Protein AF-A0A0V8HTX1-F1 (afdb_monomer_lite)

Structure (mmCIF, N/CA/C/O backbone):
data_AF-A0A0V8HTX1-F1
#
_entry.id   AF-A0A0V8HTX1-F1
#
loop_
_atom_site.group_PDB
_atom_site.id
_atom_site.type_symbol
_atom_site.label_atom_id
_atom_site.label_alt_id
_atom_site.label_comp_id
_atom_site.label_asym_id
_atom_site.label_entity_id
_atom_site.label_seq_id
_atom_site.pdbx_PDB_ins_code
_atom_site.Cartn_x
_atom_site.Cartn_y
_atom_site.Cartn_z
_atom_site.occupancy
_atom_site.B_iso_or_equiv
_atom_site.auth_seq_id
_atom_site.auth_comp_id
_atom_site.auth_asym_id
_atom_site.auth_atom_id
_atom_site.pdbx_PDB_model_num
ATOM 1 N N . MET A 1 1 ? 40.418 2.856 -25.641 1.00 48.84 1 MET A N 1
ATOM 2 C CA . MET A 1 1 ? 39.872 2.208 -24.428 1.00 48.84 1 MET A CA 1
ATOM 3 C C . MET A 1 1 ? 38.421 2.653 -24.301 1.00 48.84 1 MET A C 1
ATOM 5 O O . MET A 1 1 ? 38.195 3.796 -23.942 1.00 48.84 1 MET A O 1
ATOM 9 N N . ALA A 1 2 ? 37.459 1.845 -24.763 1.00 53.25 2 ALA A N 1
ATOM 10 C CA . ALA A 1 2 ? 36.067 2.272 -24.956 1.00 53.25 2 ALA A CA 1
ATOM 11 C C . ALA A 1 2 ? 35.144 1.720 -23.852 1.00 53.25 2 ALA A C 1
ATOM 13 O O . ALA A 1 2 ? 34.736 0.560 -23.929 1.00 53.25 2 ALA A O 1
ATOM 14 N N . PRO A 1 3 ? 34.777 2.517 -22.835 1.00 57.59 3 PRO A N 1
ATOM 15 C CA . PRO A 1 3 ? 33.700 2.169 -21.921 1.00 57.59 3 PRO A CA 1
ATOM 16 C C . PRO A 1 3 ? 32.370 2.659 -22.517 1.00 57.59 3 PRO A C 1
ATOM 18 O O . PRO A 1 3 ? 31.817 3.645 -22.045 1.00 57.59 3 PRO A O 1
ATOM 21 N N . SER A 1 4 ? 31.880 2.046 -23.601 1.00 64.25 4 SER A N 1
ATOM 22 C CA . SER A 1 4 ? 30.709 2.589 -24.325 1.00 64.25 4 SER A CA 1
ATOM 23 C C . SER A 1 4 ? 29.434 1.746 -24.243 1.00 64.25 4 SER A C 1
ATOM 25 O O . SER A 1 4 ? 28.351 2.317 -24.266 1.00 64.25 4 SER A O 1
ATOM 27 N N . ASN A 1 5 ? 29.519 0.417 -24.103 1.00 66.38 5 ASN A N 1
ATOM 28 C CA . ASN A 1 5 ? 28.319 -0.441 -24.138 1.00 66.38 5 ASN A CA 1
ATOM 29 C C . ASN A 1 5 ? 27.802 -0.845 -22.739 1.00 66.38 5 ASN A C 1
ATOM 31 O O . ASN A 1 5 ? 26.605 -0.929 -22.485 1.00 66.38 5 ASN A O 1
ATOM 35 N N . ARG A 1 6 ? 28.700 -1.056 -21.769 1.00 68.25 6 ARG A N 1
ATOM 36 C CA . ARG A 1 6 ? 28.287 -1.446 -20.408 1.00 68.25 6 ARG A CA 1
ATOM 37 C C . ARG A 1 6 ? 27.645 -0.279 -19.651 1.00 68.25 6 ARG A C 1
ATOM 39 O O . ARG A 1 6 ? 26.637 -0.457 -18.979 1.00 68.25 6 ARG A O 1
ATOM 46 N N . THR A 1 7 ? 28.208 0.914 -19.785 1.00 74.81 7 THR A N 1
ATOM 47 C CA . THR A 1 7 ? 27.741 2.151 -19.141 1.00 74.81 7 THR A CA 1
ATOM 48 C C . THR A 1 7 ? 26.371 2.596 -19.652 1.00 74.81 7 THR A C 1
ATOM 50 O O . THR A 1 7 ? 25.529 2.967 -18.838 1.00 74.81 7 THR A O 1
ATOM 53 N N . SER A 1 8 ? 26.101 2.483 -20.958 1.00 75.94 8 SER A N 1
ATOM 54 C CA . SER A 1 8 ? 24.773 2.764 -21.524 1.00 75.94 8 SER A CA 1
ATOM 55 C C . SER A 1 8 ? 23.709 1.786 -21.013 1.00 75.94 8 SER A C 1
ATOM 57 O O . SER A 1 8 ? 22.611 2.212 -20.665 1.00 75.94 8 SER A O 1
ATOM 59 N N . SER A 1 9 ? 24.045 0.496 -20.880 1.00 84.56 9 SER A N 1
ATOM 60 C CA . SER A 1 9 ? 23.120 -0.513 -20.343 1.00 84.56 9 SER A CA 1
ATOM 61 C C . SER A 1 9 ? 22.770 -0.283 -18.866 1.00 84.56 9 SER A C 1
ATOM 63 O O . SER A 1 9 ? 21.608 -0.400 -18.482 1.00 84.56 9 SER A O 1
ATOM 65 N N . ILE A 1 10 ? 23.749 0.119 -18.043 1.00 89.56 10 ILE A N 1
ATOM 66 C CA . ILE A 1 10 ? 23.529 0.454 -16.628 1.00 89.56 10 ILE A CA 1
ATOM 67 C C . ILE A 1 10 ? 22.664 1.713 -16.510 1.00 89.56 10 ILE A C 1
ATOM 69 O O . ILE A 1 10 ? 21.741 1.746 -15.700 1.00 89.56 10 ILE A O 1
ATOM 73 N N . LEU A 1 11 ? 22.926 2.732 -17.334 1.00 89.25 11 LEU A N 1
ATOM 74 C CA . LEU A 1 11 ? 22.125 3.955 -17.348 1.00 89.25 11 LEU A CA 1
ATOM 75 C C . LEU A 1 11 ? 20.665 3.670 -17.732 1.00 89.25 11 LEU A C 1
ATOM 77 O O . LEU A 1 11 ? 19.758 4.156 -17.062 1.00 89.25 11 LEU A O 1
ATOM 81 N N . ALA A 1 12 ? 20.437 2.837 -18.751 1.00 92.12 12 ALA A N 1
ATOM 82 C CA . ALA A 1 12 ? 19.095 2.427 -19.156 1.00 92.12 12 ALA A CA 1
ATOM 83 C C . ALA A 1 12 ? 18.364 1.645 -18.050 1.00 92.12 12 ALA A C 1
ATOM 85 O O . ALA A 1 12 ? 17.193 1.910 -17.778 1.00 92.12 12 ALA A O 1
ATOM 86 N N . ALA A 1 13 ? 19.054 0.725 -17.366 1.00 92.50 13 ALA A N 1
ATOM 87 C CA . ALA A 1 13 ? 18.478 -0.010 -16.242 1.00 92.50 13 ALA A CA 1
ATOM 88 C C . ALA A 1 13 ? 18.100 0.926 -15.081 1.00 92.50 13 ALA A C 1
ATOM 90 O O . ALA A 1 13 ? 17.008 0.811 -14.527 1.00 92.50 13 ALA A O 1
ATOM 91 N N . ASN A 1 14 ? 18.968 1.882 -14.740 1.00 95.25 14 ASN A N 1
ATOM 92 C CA . ASN A 1 14 ? 18.689 2.869 -13.697 1.00 95.25 14 ASN A CA 1
ATOM 93 C C . ASN A 1 14 ? 17.484 3.750 -14.048 1.00 95.25 14 ASN A C 1
ATOM 95 O O . ASN A 1 14 ? 16.664 4.025 -13.173 1.00 95.25 14 ASN A O 1
ATOM 99 N N . GLN A 1 15 ? 17.348 4.152 -15.315 1.00 95.94 15 GLN A N 1
ATOM 100 C CA . GLN A 1 15 ? 16.192 4.922 -15.770 1.00 95.94 15 GLN A CA 1
ATOM 101 C C . GLN A 1 15 ? 14.896 4.115 -15.637 1.00 95.94 15 GLN A C 1
ATOM 103 O O . GLN A 1 15 ? 13.933 4.607 -15.060 1.00 95.94 15 GLN A O 1
ATOM 108 N N . ALA A 1 16 ? 14.896 2.851 -16.070 1.00 96.00 16 ALA A N 1
ATOM 109 C CA . ALA A 1 16 ? 13.736 1.975 -15.914 1.00 96.00 16 ALA A CA 1
ATOM 110 C C . ALA A 1 16 ? 13.330 1.813 -14.437 1.00 96.00 16 ALA A C 1
ATOM 112 O O . ALA A 1 16 ? 12.145 1.851 -14.104 1.00 96.00 16 ALA A O 1
ATOM 113 N N . TRP A 1 17 ? 14.302 1.686 -13.528 1.00 97.56 17 TRP A N 1
ATOM 114 C CA . TRP A 1 17 ? 14.033 1.662 -12.089 1.00 97.56 17 TRP A CA 1
ATOM 115 C C . TRP A 1 17 ? 13.447 2.976 -11.570 1.00 97.56 17 TRP A C 1
ATOM 117 O O . TRP A 1 17 ? 12.522 2.945 -10.756 1.00 97.56 17 TRP A O 1
ATOM 127 N N . ALA A 1 18 ? 13.955 4.120 -12.032 1.00 97.56 18 ALA A N 1
ATOM 128 C CA . ALA A 1 18 ? 13.428 5.429 -11.661 1.00 97.56 18 ALA A CA 1
ATOM 129 C C . ALA A 1 18 ? 11.976 5.607 -12.133 1.00 97.56 18 ALA A C 1
ATOM 131 O O . ALA A 1 18 ? 11.127 6.035 -11.349 1.00 97.56 18 ALA A O 1
ATOM 132 N N . ASP A 1 19 ? 11.671 5.201 -13.365 1.00 97.69 19 ASP A N 1
ATOM 133 C CA . ASP A 1 19 ? 10.322 5.270 -13.931 1.00 97.69 19 ASP A CA 1
ATOM 134 C C . ASP A 1 19 ? 9.348 4.373 -13.152 1.00 97.69 19 ASP A C 1
ATOM 136 O O . ASP A 1 19 ? 8.255 4.810 -12.783 1.00 97.69 19 ASP A O 1
ATOM 140 N N . LEU A 1 20 ? 9.761 3.147 -12.807 1.00 97.56 20 LEU A N 1
ATOM 141 C CA . LEU A 1 20 ? 8.972 2.242 -11.964 1.00 97.56 20 LEU A CA 1
ATOM 142 C C . LEU A 1 20 ? 8.738 2.812 -10.562 1.00 97.56 20 LEU A C 1
ATOM 144 O O . LEU A 1 20 ? 7.625 2.726 -10.038 1.00 97.56 20 LEU A O 1
ATOM 148 N N . ALA A 1 21 ? 9.761 3.411 -9.950 1.00 95.69 21 ALA A N 1
ATOM 149 C CA . ALA A 1 21 ? 9.636 4.036 -8.639 1.00 95.69 21 ALA A CA 1
ATOM 150 C C . ALA A 1 21 ? 8.661 5.226 -8.672 1.00 95.69 21 ALA A C 1
ATOM 152 O O . ALA A 1 21 ? 7.823 5.362 -7.777 1.00 95.69 21 ALA A O 1
ATOM 153 N N . MET A 1 22 ? 8.723 6.053 -9.720 1.00 96.69 22 MET A N 1
ATOM 154 C CA . MET A 1 22 ? 7.802 7.172 -9.928 1.00 96.69 22 MET A CA 1
ATOM 155 C C . MET A 1 22 ? 6.375 6.704 -10.196 1.00 96.69 22 MET A C 1
ATOM 157 O O . MET A 1 22 ? 5.433 7.274 -9.641 1.00 96.69 22 MET A O 1
ATOM 161 N N . LEU A 1 23 ? 6.194 5.653 -10.995 1.00 96.94 23 LEU A N 1
ATOM 162 C CA . LEU A 1 23 ? 4.887 5.045 -11.225 1.00 96.94 23 LEU A CA 1
ATOM 163 C C . LEU A 1 23 ? 4.296 4.516 -9.915 1.00 96.94 23 LEU A C 1
ATOM 165 O O . LEU A 1 23 ? 3.156 4.835 -9.582 1.00 96.94 23 LEU A O 1
ATOM 169 N N . ALA A 1 24 ? 5.078 3.764 -9.138 1.00 93.38 24 ALA A N 1
ATOM 170 C CA . ALA A 1 24 ? 4.645 3.246 -7.847 1.00 93.38 24 ALA A CA 1
ATOM 171 C C . ALA A 1 24 ? 4.263 4.379 -6.883 1.00 93.38 24 ALA A C 1
ATOM 173 O O . ALA A 1 24 ? 3.226 4.303 -6.227 1.00 93.38 24 ALA A O 1
ATOM 174 N N . LEU A 1 25 ? 5.055 5.456 -6.823 1.00 92.19 25 LEU A N 1
ATOM 175 C CA . LEU A 1 25 ? 4.748 6.618 -5.989 1.00 92.19 25 LEU A CA 1
ATOM 176 C C . LEU A 1 25 ? 3.437 7.292 -6.407 1.00 92.19 25 LEU A C 1
ATOM 178 O O . LEU A 1 25 ? 2.615 7.592 -5.541 1.00 92.19 25 LEU A O 1
ATOM 182 N N . ASN A 1 26 ? 3.231 7.493 -7.711 1.00 94.81 26 ASN A N 1
ATOM 183 C CA . ASN A 1 26 ? 1.992 8.057 -8.239 1.00 94.81 26 ASN A CA 1
ATOM 184 C C . ASN A 1 26 ? 0.797 7.182 -7.861 1.00 94.81 26 ASN A C 1
ATOM 186 O O . ASN A 1 26 ? -0.142 7.676 -7.245 1.00 94.81 26 ASN A O 1
ATOM 190 N N . LEU A 1 27 ? 0.852 5.880 -8.149 1.00 92.19 27 LEU A N 1
ATOM 191 C CA . LEU A 1 27 ? -0.233 4.954 -7.817 1.00 92.19 27 LEU A CA 1
ATOM 192 C C . LEU A 1 27 ? -0.575 4.995 -6.325 1.00 92.19 27 LEU A C 1
ATOM 194 O O . LEU A 1 27 ? -1.747 5.038 -5.966 1.00 92.19 27 LEU A O 1
ATOM 198 N N . VAL A 1 28 ? 0.433 5.043 -5.453 1.00 90.88 28 VAL A N 1
ATOM 199 C CA . VAL A 1 28 ? 0.221 5.111 -4.004 1.00 90.88 28 VAL A CA 1
ATOM 200 C C . VAL A 1 28 ? -0.414 6.436 -3.582 1.00 90.88 28 VAL A C 1
ATOM 202 O O . VAL A 1 28 ? -1.274 6.422 -2.706 1.00 90.88 28 VAL A O 1
ATOM 205 N N . ALA A 1 29 ? -0.034 7.563 -4.187 1.00 90.81 29 ALA A N 1
ATOM 206 C CA . ALA A 1 29 ? -0.654 8.858 -3.906 1.00 90.81 29 ALA A CA 1
ATOM 207 C C . ALA A 1 29 ? -2.121 8.900 -4.368 1.00 90.81 29 ALA A C 1
ATOM 209 O O . ALA A 1 29 ? -3.000 9.291 -3.603 1.00 90.81 29 ALA A O 1
ATOM 210 N N . TRP A 1 30 ? -2.408 8.421 -5.580 1.00 91.88 30 TRP A N 1
ATOM 211 C CA . TRP A 1 30 ? -3.770 8.373 -6.118 1.00 91.88 30 TRP A CA 1
ATOM 212 C C . TRP A 1 30 ? -4.673 7.388 -5.367 1.00 91.88 30 TRP A C 1
ATOM 214 O O . TRP A 1 30 ? -5.860 7.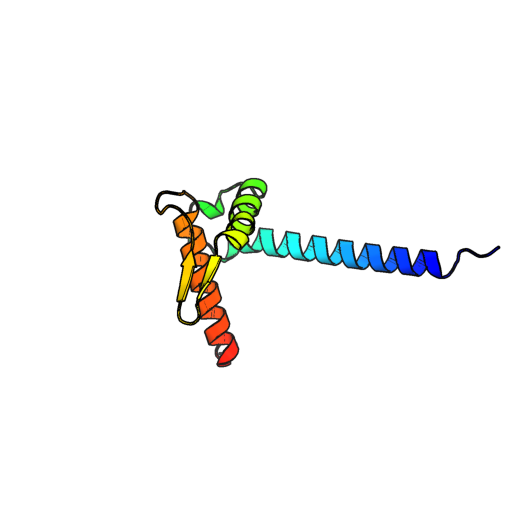658 -5.195 1.00 91.88 30 TRP A O 1
ATOM 224 N N . LEU A 1 31 ? -4.120 6.287 -4.848 1.00 88.88 31 LEU A N 1
ATOM 225 C CA . LEU A 1 31 ? -4.863 5.308 -4.048 1.00 88.88 31 LEU A CA 1
ATOM 226 C C . LEU A 1 31 ? -5.522 5.949 -2.814 1.00 88.88 31 LEU A C 1
ATOM 228 O O . LEU A 1 31 ? -6.642 5.582 -2.462 1.00 88.88 31 LEU A O 1
ATOM 232 N N . GLN A 1 32 ? -4.860 6.928 -2.190 1.00 89.81 32 GLN A N 1
ATOM 233 C CA . GLN A 1 32 ? -5.394 7.660 -1.039 1.00 89.81 32 GLN A CA 1
ATOM 234 C C . GLN A 1 32 ? -6.620 8.511 -1.399 1.00 89.81 32 GLN A C 1
ATOM 236 O O . GLN A 1 32 ? -7.502 8.697 -0.567 1.00 89.81 32 GLN A O 1
ATOM 241 N N . LEU A 1 33 ? -6.679 9.022 -2.629 1.00 87.31 33 LEU A N 1
ATOM 242 C CA . LEU A 1 33 ? -7.777 9.867 -3.099 1.00 87.31 33 LEU A CA 1
ATOM 243 C C . LEU A 1 33 ? -8.955 9.044 -3.628 1.00 87.31 33 LEU A C 1
ATOM 245 O O . LEU A 1 33 ? -10.100 9.454 -3.478 1.00 87.31 33 LEU A O 1
ATOM 249 N N . ALA A 1 34 ? -8.675 7.904 -4.262 1.00 85.25 34 ALA A N 1
ATOM 250 C CA . ALA A 1 34 ? -9.674 7.161 -5.025 1.00 85.25 34 ALA A CA 1
ATOM 251 C C . ALA A 1 34 ? -10.402 6.067 -4.232 1.00 85.25 34 ALA A C 1
ATOM 253 O O . ALA A 1 34 ? -11.494 5.667 -4.625 1.00 85.25 34 ALA A O 1
ATOM 254 N N . VAL A 1 35 ? -9.791 5.529 -3.172 1.00 82.94 35 VAL A N 1
ATOM 255 C CA . VAL A 1 35 ? -10.287 4.295 -2.538 1.00 82.94 35 VAL A CA 1
ATOM 256 C C . VAL A 1 35 ? -10.998 4.500 -1.203 1.00 82.94 35 VAL A C 1
ATOM 258 O O . VAL A 1 35 ? -12.000 3.817 -0.979 1.00 82.94 35 VAL A O 1
ATOM 261 N N . PRO A 1 36 ? -10.540 5.377 -0.291 1.00 85.44 36 PRO A N 1
ATOM 262 C CA . PRO A 1 36 ? -11.275 5.606 0.942 1.00 85.44 36 PRO A CA 1
ATOM 263 C C . PRO A 1 36 ? -12.692 6.129 0.651 1.00 85.44 36 PRO A C 1
ATOM 265 O O . PRO A 1 36 ? -12.858 6.981 -0.225 1.00 85.44 36 PRO A O 1
ATOM 268 N N . PRO A 1 37 ? -13.715 5.665 1.391 1.00 82.31 37 PRO A N 1
ATOM 269 C CA . PRO A 1 37 ? -15.057 6.227 1.299 1.00 82.31 37 PRO A CA 1
ATOM 270 C C . PRO A 1 37 ? -15.052 7.743 1.529 1.00 82.31 37 PRO A C 1
ATOM 272 O O . PRO A 1 37 ? -14.216 8.271 2.267 1.00 82.31 37 PRO A O 1
ATOM 275 N N . SER A 1 38 ? -16.016 8.450 0.941 1.00 83.88 38 SER A N 1
ATOM 276 C CA . SER A 1 38 ? -16.183 9.890 1.160 1.00 83.88 38 SER A CA 1
ATOM 277 C C . SER A 1 38 ? -16.258 10.212 2.657 1.00 83.88 38 SER A C 1
ATOM 279 O O . SER A 1 38 ? -17.079 9.637 3.371 1.00 83.88 38 SER A O 1
ATOM 281 N N . GLY A 1 39 ? -15.412 11.134 3.124 1.00 82.50 39 GLY A N 1
ATOM 282 C CA . GLY A 1 39 ? -15.342 11.530 4.536 1.00 82.50 39 GLY A CA 1
ATOM 283 C C . GLY A 1 39 ? -14.475 10.628 5.422 1.00 82.50 39 GLY A C 1
ATOM 284 O O . GLY A 1 39 ? -14.380 10.874 6.621 1.00 82.50 39 GLY A O 1
ATOM 285 N N . HIS A 1 40 ? -13.817 9.607 4.867 1.00 87.31 40 HIS A N 1
ATOM 286 C CA . HIS A 1 40 ? -12.900 8.762 5.627 1.00 87.31 40 HIS A CA 1
ATOM 287 C C . HIS A 1 40 ? -11.614 9.528 6.001 1.00 87.31 40 HIS A C 1
ATOM 289 O O . HIS A 1 40 ? -10.978 10.151 5.152 1.00 87.31 40 HIS A O 1
ATOM 295 N N . GLU A 1 41 ? -11.170 9.428 7.259 1.00 88.06 41 GLU A N 1
ATOM 296 C CA . GLU A 1 41 ? -10.007 10.170 7.789 1.00 88.06 41 GLU A CA 1
ATOM 297 C C . GLU A 1 41 ? -8.704 9.918 7.015 1.00 88.06 41 GLU A C 1
ATOM 299 O O . GLU A 1 41 ? -7.821 10.766 6.943 1.00 88.06 41 GLU A O 1
ATOM 304 N N . ALA A 1 42 ? -8.570 8.740 6.409 1.00 88.00 42 ALA A N 1
ATOM 305 C CA . ALA A 1 42 ? -7.417 8.405 5.575 1.00 88.00 42 ALA A CA 1
ATOM 306 C C . ALA A 1 42 ? -7.186 9.392 4.419 1.00 88.00 42 ALA A C 1
ATOM 308 O O . ALA A 1 42 ? -6.040 9.576 4.015 1.00 88.00 42 ALA A O 1
ATOM 309 N N . SER A 1 43 ? -8.231 10.054 3.915 1.00 86.69 43 SER A N 1
ATOM 310 C CA . SER A 1 43 ? -8.121 11.016 2.815 1.00 86.69 43 SER A CA 1
ATOM 311 C C . SER A 1 43 ? -7.383 12.300 3.208 1.00 86.69 43 SER A C 1
ATOM 313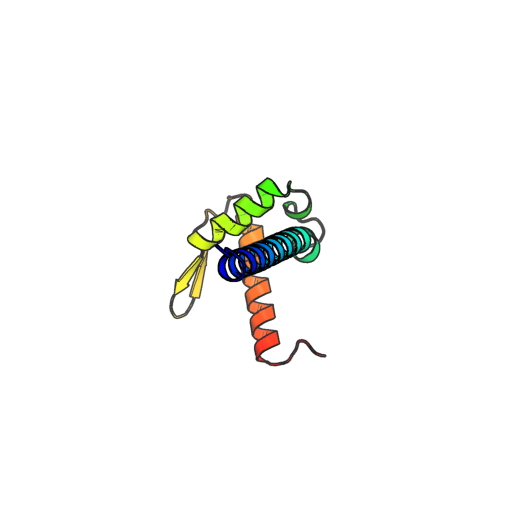 O O . SER A 1 43 ? -6.873 12.987 2.330 1.00 86.69 43 SER A O 1
ATOM 315 N N . CYS A 1 44 ? -7.283 12.620 4.507 1.00 88.94 44 CYS A N 1
ATOM 316 C CA . CYS A 1 44 ? -6.583 13.811 5.003 1.00 88.94 44 CYS A CA 1
ATOM 317 C C . CYS A 1 44 ? -5.215 13.516 5.639 1.00 88.94 44 CYS A C 1
ATOM 319 O O . CYS A 1 44 ? -4.566 14.423 6.155 1.00 88.94 44 CYS A O 1
ATOM 321 N N . TRP A 1 45 ? -4.754 12.263 5.629 1.00 92.12 45 TRP A N 1
ATOM 322 C CA . TRP A 1 45 ? -3.425 11.938 6.148 1.00 92.12 45 TRP A CA 1
ATOM 323 C C . TRP A 1 45 ? -2.315 12.484 5.250 1.00 92.12 45 TRP A C 1
ATOM 325 O O . TRP A 1 45 ? -2.410 12.452 4.027 1.00 92.12 45 TRP A O 1
ATOM 335 N N . ASP A 1 46 ? -1.191 12.876 5.843 1.00 93.00 46 ASP A N 1
ATOM 336 C CA . ASP A 1 46 ? 0.007 13.165 5.062 1.00 93.00 46 ASP A CA 1
ATOM 337 C C . ASP A 1 46 ? 0.487 11.923 4.302 1.00 93.00 46 ASP A C 1
ATOM 339 O O . ASP A 1 46 ? 0.450 10.797 4.817 1.00 93.00 46 ASP A O 1
ATOM 343 N N . LEU A 1 47 ? 1.054 12.129 3.110 1.00 90.12 47 LEU A N 1
ATOM 344 C CA . LEU A 1 47 ? 1.504 11.040 2.236 1.00 90.12 47 LEU A CA 1
ATOM 345 C C . LEU A 1 47 ? 2.516 10.103 2.922 1.00 90.12 47 LEU A C 1
ATOM 347 O O . LEU A 1 47 ? 2.526 8.893 2.688 1.00 90.12 47 LEU A O 1
ATOM 351 N N . LYS A 1 48 ? 3.354 10.637 3.821 1.00 91.50 48 LYS A N 1
ATOM 352 C CA . LYS A 1 48 ? 4.282 9.841 4.642 1.00 91.50 48 LYS A CA 1
ATOM 353 C C . LYS A 1 48 ? 3.532 8.871 5.559 1.00 91.50 48 LYS A C 1
ATOM 355 O O . LYS A 1 48 ? 3.889 7.694 5.632 1.00 91.50 48 LYS A O 1
ATOM 360 N N . ARG A 1 49 ? 2.497 9.360 6.248 1.00 92.00 49 ARG A N 1
ATOM 361 C CA . ARG A 1 49 ? 1.669 8.577 7.175 1.00 92.00 49 ARG A CA 1
ATOM 362 C C . ARG A 1 49 ? 0.869 7.519 6.423 1.00 92.00 49 ARG A C 1
ATOM 364 O O . ARG A 1 49 ? 0.849 6.367 6.853 1.00 92.00 49 ARG A O 1
ATOM 371 N N . TRP A 1 50 ? 0.282 7.896 5.290 1.00 91.69 50 TRP A N 1
ATOM 372 C CA . TRP A 1 50 ? -0.404 6.989 4.374 1.00 91.69 50 TRP A CA 1
ATOM 373 C C . TRP A 1 50 ? 0.495 5.830 3.933 1.00 91.69 50 TRP A C 1
ATOM 375 O O . TRP A 1 50 ? 0.177 4.670 4.192 1.00 91.69 50 TRP A O 1
ATOM 385 N N . ARG A 1 51 ? 1.663 6.140 3.351 1.00 91.69 51 ARG A N 1
ATOM 386 C CA . ARG A 1 51 ? 2.627 5.136 2.874 1.00 91.69 51 ARG A CA 1
ATOM 387 C C . ARG A 1 51 ? 3.050 4.184 3.982 1.00 91.69 51 ARG A C 1
ATOM 389 O O . ARG A 1 51 ? 3.045 2.973 3.785 1.00 91.69 51 ARG A O 1
ATOM 396 N N . TYR A 1 52 ? 3.400 4.724 5.146 1.00 90.75 52 TYR A N 1
ATOM 397 C CA . TYR A 1 52 ? 3.805 3.907 6.284 1.00 90.75 52 TYR A CA 1
ATOM 398 C C . TYR A 1 52 ? 2.703 2.921 6.696 1.00 90.75 52 TYR A C 1
ATOM 400 O O . TYR A 1 52 ? 2.962 1.727 6.844 1.00 90.75 52 TYR A O 1
ATOM 408 N N . ARG A 1 53 ? 1.459 3.390 6.836 1.00 89.56 53 ARG A N 1
ATOM 409 C CA . ARG A 1 53 ? 0.326 2.550 7.254 1.00 89.56 53 ARG A CA 1
ATOM 410 C C . ARG A 1 53 ? -0.036 1.508 6.199 1.00 89.56 53 ARG A C 1
ATOM 412 O O . ARG A 1 53 ? -0.225 0.344 6.539 1.00 89.56 53 ARG A O 1
ATOM 419 N N . LEU A 1 54 ? -0.042 1.890 4.924 1.00 87.94 54 LEU A N 1
ATOM 420 C CA . LEU A 1 54 ? -0.317 0.976 3.819 1.00 87.94 54 LEU A CA 1
ATOM 421 C C . LEU A 1 54 ? 0.736 -0.140 3.733 1.00 87.94 54 LEU A C 1
ATOM 423 O O . LEU A 1 54 ? 0.391 -1.318 3.744 1.00 87.94 54 LEU A O 1
ATOM 427 N N . PHE A 1 55 ? 2.027 0.205 3.704 1.00 87.69 55 PHE A N 1
ATOM 428 C CA . PHE A 1 55 ? 3.087 -0.787 3.494 1.00 87.69 55 PHE A CA 1
ATOM 429 C C . PHE A 1 55 ? 3.437 -1.595 4.745 1.00 87.69 55 PHE A C 1
ATOM 431 O O . PHE A 1 55 ? 3.752 -2.778 4.626 1.00 87.69 55 PHE A O 1
ATOM 438 N N . SER A 1 56 ? 3.300 -1.027 5.949 1.00 86.38 56 SER A N 1
ATOM 439 C CA . SER A 1 56 ? 3.450 -1.803 7.194 1.00 86.38 56 SER A CA 1
ATOM 440 C C . SER A 1 56 ? 2.391 -2.900 7.340 1.00 86.38 56 SER A C 1
ATOM 442 O O . SER A 1 56 ? 2.562 -3.826 8.132 1.00 86.38 56 SER A O 1
ATOM 444 N N . THR A 1 57 ? 1.314 -2.831 6.555 1.00 83.19 57 THR A N 1
ATOM 445 C CA . THR A 1 57 ? 0.244 -3.829 6.551 1.00 83.19 57 THR A CA 1
ATOM 446 C C . THR A 1 57 ? 0.602 -5.096 5.797 1.00 83.19 57 THR A C 1
ATOM 448 O O . THR A 1 57 ? 0.095 -6.157 6.150 1.00 83.19 57 THR A O 1
ATOM 451 N N . ALA A 1 58 ? 1.500 -5.039 4.810 1.00 77.69 58 ALA A N 1
ATOM 452 C CA . ALA A 1 58 ? 1.871 -6.225 4.040 1.00 77.69 58 ALA A CA 1
ATOM 453 C C . ALA A 1 58 ? 2.379 -7.362 4.949 1.00 77.69 58 ALA A C 1
ATOM 455 O O . ALA A 1 58 ? 1.994 -8.511 4.765 1.00 77.69 58 ALA A O 1
ATOM 456 N N . GLY A 1 59 ? 3.144 -7.028 5.997 1.00 82.75 59 GLY A N 1
ATOM 457 C CA . GLY A 1 59 ? 3.608 -7.993 7.004 1.00 82.75 59 GLY A CA 1
ATOM 458 C C . GLY A 1 59 ? 2.548 -8.431 8.024 1.00 82.75 59 GLY A C 1
ATOM 459 O O . GLY A 1 59 ? 2.780 -9.365 8.784 1.00 82.75 59 GLY A O 1
ATOM 460 N N . LYS A 1 60 ? 1.386 -7.773 8.051 1.00 87.19 60 LYS A N 1
ATOM 461 C CA . LYS A 1 60 ? 0.263 -8.075 8.952 1.00 87.19 60 LYS A CA 1
ATOM 462 C C . LYS A 1 60 ? -0.816 -8.922 8.274 1.00 87.19 60 LYS A C 1
ATOM 464 O O . LYS A 1 60 ? -1.718 -9.404 8.953 1.00 87.19 60 LYS A O 1
ATOM 469 N N . ILE A 1 61 ? -0.768 -9.103 6.954 1.00 88.75 61 ILE A N 1
ATOM 470 C CA . ILE A 1 61 ? -1.739 -9.930 6.233 1.00 88.75 61 ILE A CA 1
ATOM 471 C C . ILE A 1 61 ? -1.252 -11.377 6.233 1.00 88.75 61 ILE A C 1
ATOM 473 O O . ILE A 1 61 ? -0.251 -11.710 5.607 1.00 88.75 61 ILE A O 1
ATOM 477 N N . VAL A 1 62 ? -2.010 -12.258 6.880 1.00 89.12 62 VAL A N 1
ATOM 478 C CA . VAL A 1 62 ? -1.767 -13.702 6.853 1.00 89.12 62 VAL A CA 1
ATOM 479 C C . VAL A 1 62 ? -2.820 -14.366 5.984 1.00 89.12 62 VAL A C 1
ATOM 481 O O . VAL A 1 62 ? -4.018 -14.250 6.240 1.00 89.12 62 VAL A O 1
ATOM 484 N N . SER A 1 63 ? -2.374 -15.081 4.955 1.00 86.12 63 SER A N 1
ATOM 485 C CA . SER A 1 63 ? -3.253 -15.872 4.091 1.00 86.12 63 SER A CA 1
ATOM 486 C C . SER A 1 63 ? -3.211 -17.337 4.514 1.00 86.12 63 SER A C 1
ATOM 488 O O . SER A 1 63 ? -2.179 -17.988 4.402 1.00 86.12 63 SER A O 1
ATOM 490 N N . GLY A 1 64 ? -4.335 -17.854 5.003 1.00 86.44 64 GLY A N 1
ATOM 491 C CA . GLY A 1 64 ? -4.577 -19.285 5.173 1.00 86.44 64 GLY A CA 1
ATOM 492 C C . GLY A 1 64 ? -5.407 -19.846 4.016 1.00 86.44 64 GLY A C 1
ATOM 493 O O . GLY A 1 64 ? -6.054 -19.096 3.287 1.00 86.44 64 GLY A O 1
ATOM 494 N N . GLY A 1 65 ? -5.446 -21.175 3.874 1.00 79.81 65 GLY A N 1
ATOM 495 C CA . GLY A 1 65 ? -6.085 -21.850 2.730 1.00 79.81 65 GLY A CA 1
ATOM 496 C C . GLY A 1 65 ? -7.574 -21.539 2.508 1.00 79.81 65 GLY A C 1
ATOM 497 O O . GLY A 1 65 ? -8.079 -21.751 1.412 1.00 79.81 65 GLY A O 1
ATOM 498 N N . ARG A 1 66 ? -8.284 -21.016 3.516 1.00 80.75 66 ARG A N 1
ATOM 499 C CA . ARG A 1 66 ? -9.696 -20.604 3.401 1.00 80.75 66 ARG A CA 1
ATOM 500 C C . ARG A 1 66 ? -9.964 -1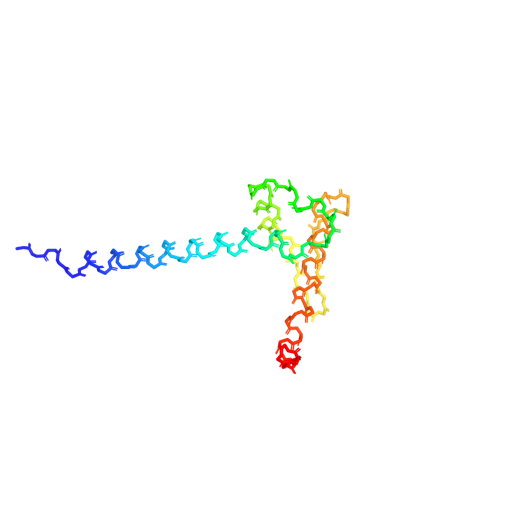9.147 3.770 1.00 80.75 66 ARG A C 1
ATOM 502 O O . ARG A 1 66 ? -11.048 -18.658 3.479 1.00 80.75 66 ARG A O 1
ATOM 509 N N . GLN A 1 67 ? -9.029 -18.462 4.433 1.00 84.31 67 GLN A N 1
ATOM 510 C CA . GLN A 1 67 ? -9.267 -17.125 4.982 1.00 84.31 67 GLN A CA 1
ATOM 511 C C . GLN A 1 67 ? -8.004 -16.272 4.996 1.00 84.31 67 GLN A C 1
ATOM 513 O O . GLN A 1 67 ? -6.912 -16.767 5.271 1.00 84.31 67 GLN A O 1
ATOM 518 N N . ARG A 1 68 ? -8.176 -14.968 4.768 1.00 87.12 68 ARG A N 1
ATOM 519 C CA . ARG A 1 68 ? -7.145 -13.956 5.014 1.00 87.12 68 ARG A CA 1
ATOM 520 C C . ARG A 1 68 ? -7.445 -13.272 6.338 1.00 87.12 68 ARG A C 1
ATOM 522 O O . ARG A 1 68 ? -8.583 -12.881 6.577 1.00 87.12 68 ARG A O 1
ATOM 529 N N . ARG A 1 69 ? -6.431 -13.133 7.184 1.00 89.19 69 ARG A N 1
ATOM 530 C CA . ARG A 1 69 ? -6.519 -12.458 8.481 1.00 89.19 69 ARG A CA 1
ATOM 531 C C . ARG A 1 69 ? -5.616 -11.236 8.474 1.00 89.19 69 ARG A C 1
ATOM 533 O O . ARG A 1 69 ? -4.514 -11.285 7.930 1.00 89.19 69 ARG A O 1
ATOM 540 N N . LEU A 1 70 ? -6.094 -10.161 9.086 1.00 90.06 70 LEU A N 1
ATOM 541 C CA . LEU A 1 70 ? -5.327 -8.946 9.311 1.00 90.06 70 LEU A CA 1
ATOM 542 C C . LEU A 1 70 ? -4.871 -8.933 10.774 1.00 90.06 70 LEU A C 1
ATOM 544 O O . LEU A 1 70 ? -5.689 -8.798 11.677 1.00 90.06 70 LEU A O 1
ATOM 548 N N . LEU A 1 71 ? -3.572 -9.110 11.005 1.00 91.88 71 LEU A N 1
ATOM 549 C CA . LEU A 1 71 ? -2.947 -9.079 12.327 1.00 91.88 71 LEU A CA 1
ATOM 550 C C . LEU A 1 71 ? -2.739 -7.630 12.776 1.00 91.88 71 LEU A C 1
ATOM 552 O O . LEU A 1 71 ? -1.624 -7.107 12.797 1.00 91.88 71 LEU A O 1
ATOM 556 N N . ILE A 1 72 ? -3.840 -6.960 13.091 1.00 90.81 72 ILE A N 1
ATOM 557 C CA . ILE A 1 72 ? -3.843 -5.614 13.649 1.00 90.81 72 ILE A CA 1
ATOM 558 C C . ILE A 1 72 ? -4.845 -5.542 14.793 1.00 90.81 72 ILE A C 1
ATOM 560 O O . ILE A 1 72 ? -5.866 -6.225 14.773 1.00 90.81 72 ILE A O 1
ATOM 564 N N . HIS A 1 73 ? -4.546 -4.717 15.790 1.00 91.06 73 HIS A N 1
ATOM 565 C CA . HIS A 1 73 ? -5.508 -4.420 16.837 1.00 91.06 73 HIS A CA 1
ATOM 566 C C . HIS A 1 73 ? -6.695 -3.643 16.252 1.00 91.06 73 HIS A C 1
ATOM 568 O O . HIS A 1 73 ? -6.494 -2.726 15.456 1.00 91.06 73 HIS A O 1
ATOM 574 N N . GLU A 1 74 ?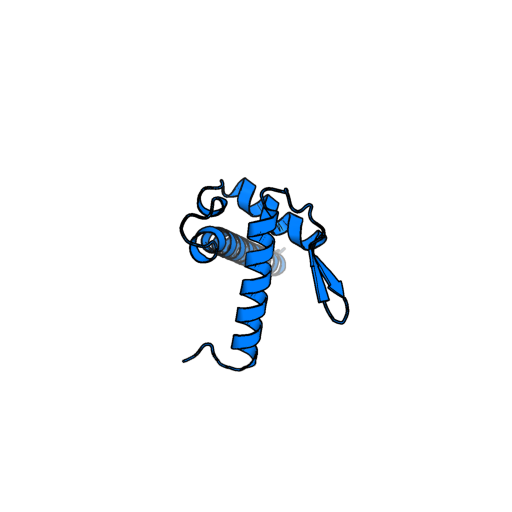 -7.915 -3.982 16.659 1.00 87.88 74 GLU A N 1
ATOM 575 C CA . GLU A 1 74 ? -9.148 -3.378 16.133 1.00 87.88 74 GLU A CA 1
ATOM 576 C C . GLU A 1 74 ? -9.233 -1.863 16.369 1.00 87.88 74 GLU A C 1
ATOM 578 O O . GLU A 1 74 ? -9.710 -1.130 15.511 1.00 87.88 74 GLU A O 1
ATOM 583 N N . SER A 1 75 ? -8.692 -1.377 17.491 1.00 89.88 75 SER A N 1
ATOM 584 C CA . SER A 1 75 ? -8.647 0.058 17.810 1.00 89.88 75 SER A CA 1
ATOM 585 C C . SER A 1 75 ? -7.508 0.812 17.120 1.00 89.88 75 SER A C 1
ATOM 587 O O . SER A 1 75 ? -7.356 2.018 17.323 1.00 89.88 75 SER A O 1
ATOM 589 N N . ALA A 1 76 ? -6.675 0.129 16.325 1.00 88.75 76 ALA A N 1
ATOM 590 C CA . ALA A 1 76 ? -5.643 0.821 15.576 1.00 88.75 76 ALA A CA 1
ATOM 591 C C . ALA A 1 76 ? -6.310 1.764 14.559 1.00 88.75 76 ALA A C 1
ATOM 593 O O . ALA A 1 76 ? -7.205 1.348 13.824 1.00 88.75 76 ALA A O 1
ATOM 594 N N . PRO A 1 77 ? -5.853 3.018 14.446 1.00 85.94 77 PRO A N 1
ATOM 595 C CA . PRO A 1 77 ? -6.503 4.017 13.595 1.00 85.94 77 PRO A CA 1
ATOM 596 C C . PRO A 1 77 ? -6.462 3.671 12.097 1.00 85.94 77 PRO A C 1
ATOM 598 O O . PRO A 1 77 ? -7.202 4.242 11.306 1.00 85.94 77 PRO A O 1
ATOM 601 N N . GLU A 1 78 ? -5.585 2.763 11.668 1.00 87.38 78 GLU A N 1
ATOM 602 C CA . GLU A 1 78 ? -5.573 2.229 10.306 1.00 87.38 78 GLU A CA 1
ATOM 603 C C . GLU A 1 78 ? -6.361 0.923 10.121 1.00 87.38 78 GLU A C 1
ATOM 605 O O . GLU A 1 78 ? -6.546 0.513 8.981 1.00 87.38 78 GLU A O 1
ATOM 610 N N . ALA A 1 79 ? -6.852 0.272 11.180 1.00 89.69 79 ALA A N 1
ATOM 611 C CA . ALA A 1 79 ? -7.503 -1.038 11.075 1.00 89.69 79 ALA A CA 1
ATOM 612 C C . ALA A 1 79 ? -8.702 -1.017 10.119 1.00 89.69 79 ALA A C 1
ATOM 614 O O . ALA A 1 79 ? -8.761 -1.827 9.191 1.00 89.69 79 ALA A O 1
ATOM 615 N N . GLN A 1 80 ? -9.600 -0.041 10.288 1.00 87.75 80 GLN A N 1
ATOM 616 C CA . GLN A 1 80 ? -10.785 0.104 9.442 1.00 87.75 80 GLN A CA 1
ATOM 617 C C . GLN A 1 80 ? -10.417 0.353 7.976 1.00 87.75 80 GLN A C 1
ATOM 619 O O . GLN A 1 80 ? -10.941 -0.310 7.082 1.00 87.75 80 GLN A O 1
ATOM 624 N N . LEU A 1 81 ? -9.470 1.261 7.725 1.00 88.38 81 LEU A N 1
ATOM 625 C CA . LEU A 1 81 ? -8.968 1.529 6.379 1.00 88.38 81 LEU A CA 1
ATOM 626 C C . LEU A 1 81 ? -8.438 0.249 5.725 1.00 88.38 81 LEU A C 1
ATOM 628 O O . LEU A 1 81 ? -8.799 -0.071 4.599 1.00 88.38 81 LEU A O 1
ATOM 632 N N . LEU A 1 82 ? -7.556 -0.473 6.414 1.00 89.75 82 LEU A N 1
ATO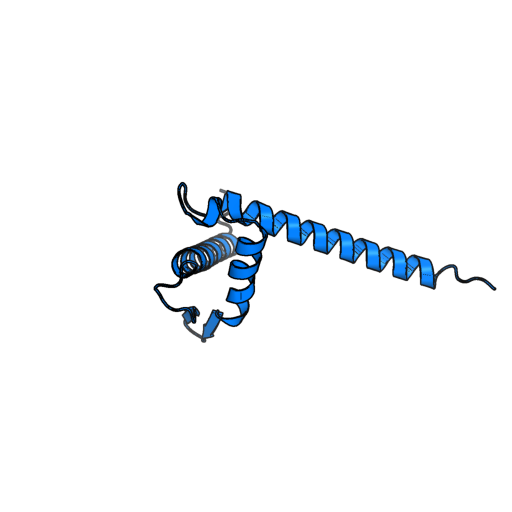M 633 C CA . LEU A 1 82 ? -6.879 -1.644 5.860 1.00 89.75 82 LEU A CA 1
ATOM 634 C C . LEU A 1 82 ? -7.846 -2.798 5.607 1.00 89.75 82 LEU A C 1
ATOM 636 O O . LEU A 1 82 ? -7.702 -3.513 4.613 1.00 89.75 82 LEU A O 1
ATOM 640 N N . PHE A 1 83 ? -8.847 -2.953 6.472 1.00 89.38 83 PHE A N 1
ATOM 641 C CA . PHE A 1 83 ? -9.941 -3.887 6.260 1.00 89.38 83 PHE A CA 1
ATOM 642 C C . PHE A 1 83 ? -10.726 -3.540 4.985 1.00 89.38 83 PHE A C 1
ATOM 644 O O . PHE A 1 83 ? -10.873 -4.395 4.109 1.00 89.38 83 PHE A O 1
ATOM 651 N N . LEU A 1 84 ? -11.143 -2.276 4.834 1.00 88.06 84 LEU A N 1
ATOM 652 C CA . LEU A 1 84 ? -11.866 -1.792 3.652 1.00 88.06 84 LEU A CA 1
ATOM 653 C C . LEU A 1 84 ? -11.049 -1.947 2.365 1.00 88.06 84 LEU A C 1
ATOM 655 O O . LEU A 1 84 ? -11.579 -2.408 1.353 1.00 88.06 84 LEU A O 1
ATOM 659 N N . LEU A 1 85 ? -9.755 -1.613 2.399 1.00 87.19 85 LEU A N 1
ATOM 660 C CA . LEU A 1 85 ? -8.852 -1.796 1.262 1.00 87.19 85 LEU A CA 1
ATOM 661 C C . LEU A 1 85 ? -8.772 -3.269 0.863 1.00 87.19 85 LEU A C 1
ATOM 663 O O . LEU A 1 85 ? -8.943 -3.598 -0.309 1.00 87.19 85 LEU A O 1
ATOM 667 N N . GLN A 1 86 ? -8.561 -4.167 1.827 1.00 88.00 86 GLN A N 1
ATOM 668 C CA . GLN A 1 86 ? -8.434 -5.591 1.534 1.00 88.00 86 GLN A CA 1
ATOM 669 C C . GLN A 1 86 ? -9.738 -6.190 0.989 1.00 88.00 86 GLN A C 1
ATOM 671 O O . GLN A 1 86 ? -9.708 -7.006 0.064 1.00 88.00 86 GLN A O 1
ATOM 676 N N . GLN A 1 87 ? -10.886 -5.772 1.523 1.00 88.12 87 GLN A N 1
ATOM 677 C CA . GLN A 1 87 ? -12.192 -6.182 1.014 1.00 88.12 87 GLN A CA 1
ATOM 678 C C . GLN A 1 87 ? -12.417 -5.672 -0.416 1.00 88.12 87 GLN A C 1
ATOM 680 O O . GLN A 1 87 ? -12.775 -6.456 -1.295 1.00 88.12 87 GLN A O 1
ATOM 685 N N . SER A 1 88 ? -12.147 -4.389 -0.666 1.00 86.69 88 SER A N 1
ATOM 686 C CA . SER A 1 88 ? -12.329 -3.755 -1.979 1.00 86.69 88 SER A CA 1
ATOM 687 C C . SER A 1 88 ? -11.437 -4.386 -3.045 1.00 86.69 88 SER A C 1
ATOM 689 O O . SER A 1 88 ? -11.905 -4.694 -4.138 1.00 86.69 88 SER A O 1
ATOM 691 N N . ILE A 1 89 ? -10.172 -4.662 -2.712 1.00 85.50 89 ILE A N 1
ATOM 692 C CA . ILE A 1 89 ? -9.235 -5.369 -3.596 1.00 85.50 89 ILE A CA 1
ATOM 693 C C . ILE A 1 89 ? -9.732 -6.789 -3.878 1.00 85.50 89 ILE A C 1
ATOM 695 O O . ILE A 1 89 ? -9.682 -7.244 -5.020 1.00 85.50 89 ILE A O 1
ATOM 699 N N . GLY A 1 90 ? -10.235 -7.493 -2.859 1.00 87.19 90 GLY A N 1
ATOM 700 C CA . GLY A 1 90 ? -10.822 -8.822 -3.024 1.00 87.19 90 GLY A CA 1
ATOM 701 C C . GLY A 1 90 ? -11.998 -8.828 -4.004 1.00 87.19 90 GLY A C 1
ATOM 702 O O . GLY A 1 90 ? -12.030 -9.663 -4.908 1.00 87.19 90 GLY A O 1
ATOM 703 N N . LEU A 1 91 ? -12.918 -7.872 -3.861 1.00 88.06 91 LEU A N 1
ATOM 704 C CA . LEU A 1 91 ? -14.068 -7.704 -4.752 1.00 88.06 91 LEU A CA 1
ATOM 705 C C . LEU A 1 91 ? -13.643 -7.326 -6.172 1.00 88.06 91 LEU A C 1
ATOM 707 O O . LEU A 1 91 ? -14.108 -7.938 -7.130 1.00 88.06 91 LEU A O 1
ATOM 711 N N . LEU A 1 92 ? -12.732 -6.361 -6.318 1.00 87.12 92 LEU A N 1
ATOM 712 C CA . LEU A 1 92 ? -12.212 -5.945 -7.619 1.00 87.12 92 LEU A CA 1
ATOM 713 C C . LEU A 1 92 ? -11.562 -7.120 -8.352 1.00 87.12 92 LEU A C 1
ATOM 715 O O . LEU A 1 92 ? -11.834 -7.347 -9.527 1.00 87.12 92 LEU A O 1
ATOM 719 N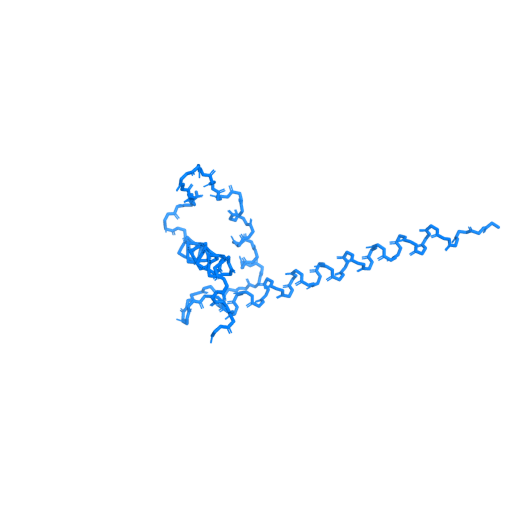 N . PHE A 1 93 ? -10.730 -7.889 -7.652 1.00 87.69 93 PHE A N 1
ATOM 720 C CA . PHE A 1 93 ? -10.040 -9.033 -8.234 1.00 87.69 93 PHE A CA 1
ATOM 721 C C . PHE A 1 93 ? -11.005 -10.157 -8.620 1.00 87.69 93 PHE A C 1
ATOM 723 O O . PHE A 1 93 ? -10.825 -10.794 -9.657 1.00 87.69 93 PHE A O 1
ATOM 730 N N . HIS A 1 94 ? -12.047 -10.381 -7.813 1.00 89.38 94 HIS A N 1
ATOM 731 C CA . HIS A 1 94 ? -13.130 -11.294 -8.159 1.00 89.38 94 HIS A CA 1
ATOM 732 C C . HIS A 1 94 ? -13.824 -10.845 -9.452 1.00 89.38 94 HIS A C 1
ATOM 734 O O . HIS A 1 94 ? -13.845 -11.594 -10.424 1.00 89.38 94 HIS A O 1
ATOM 740 N N . ARG A 1 95 ? -14.300 -9.595 -9.512 1.00 90.88 95 ARG A N 1
ATOM 741 C CA . ARG A 1 95 ? -14.961 -9.027 -10.700 1.00 90.88 95 ARG A CA 1
ATOM 742 C C . ARG A 1 95 ? -14.081 -9.085 -11.945 1.00 90.88 95 ARG A C 1
ATOM 744 O O . ARG A 1 95 ? -14.546 -9.492 -13.003 1.00 90.88 95 ARG A O 1
ATOM 751 N N . TRP A 1 96 ? -12.801 -8.737 -11.813 1.00 91.00 96 TRP A N 1
ATOM 752 C CA . TRP A 1 96 ? -11.825 -8.837 -12.899 1.00 91.00 96 TRP A CA 1
ATOM 753 C C . TRP A 1 96 ? -11.712 -10.268 -13.428 1.00 91.00 96 TRP A C 1
ATOM 755 O O . TRP A 1 96 ? -11.788 -10.486 -14.634 1.00 91.00 96 TRP A O 1
ATOM 765 N N . ARG A 1 97 ? -11.594 -11.253 -12.530 1.00 90.00 97 ARG A N 1
ATOM 766 C CA . ARG A 1 97 ? -11.494 -12.672 -12.897 1.00 90.00 97 ARG A CA 1
ATOM 767 C C . ARG A 1 97 ? -12.746 -13.191 -13.610 1.00 90.00 97 ARG A C 1
ATOM 769 O O . ARG A 1 97 ? -12.628 -14.101 -14.424 1.00 90.00 97 ARG A O 1
ATOM 776 N N . HIS A 1 98 ? -13.912 -12.623 -13.317 1.00 91.38 98 HIS A N 1
ATOM 777 C CA . HIS A 1 98 ? -15.181 -12.977 -13.953 1.00 91.38 98 HIS A CA 1
ATOM 778 C C . HIS A 1 98 ? -15.537 -12.096 -15.166 1.00 91.38 98 HIS A C 1
ATOM 780 O O . HIS A 1 98 ? -16.583 -12.295 -15.772 1.00 91.38 98 HIS A O 1
ATOM 786 N N . GLY A 1 99 ? -14.664 -11.160 -15.564 1.00 89.12 99 GLY A N 1
ATOM 787 C CA . GLY A 1 99 ? -14.876 -10.294 -16.731 1.00 89.12 99 GLY A CA 1
ATOM 788 C C . GLY A 1 99 ? -15.872 -9.145 -16.515 1.00 89.12 99 GLY A C 1
ATOM 789 O O . GLY A 1 99 ? -16.232 -8.459 -17.463 1.00 89.12 99 GLY A O 1
ATOM 790 N N . GLU A 1 100 ? -16.285 -8.878 -15.276 1.00 86.69 100 GLU A N 1
ATOM 791 C CA . GLU A 1 100 ? -17.352 -7.926 -14.911 1.00 86.69 100 GLU A CA 1
ATOM 792 C C . GLU A 1 100 ? -16.878 -6.461 -14.785 1.00 86.69 100 GLU A C 1
ATOM 794 O O . GLU A 1 100 ? -17.536 -5.630 -14.150 1.00 86.69 100 GLU A O 1
ATOM 799 N N . LEU A 1 101 ? -15.692 -6.139 -15.307 1.00 77.50 101 LEU A N 1
ATOM 800 C CA . LEU A 1 101 ? -15.132 -4.779 -15.275 1.00 77.50 101 LEU A CA 1
ATOM 801 C C . LEU A 1 101 ? -15.362 -3.988 -16.568 1.00 77.50 101 LEU A C 1
ATOM 803 O O . LEU A 1 101 ? -15.042 -2.806 -16.602 1.00 77.50 101 LEU A O 1
ATOM 807 N N . ALA A 1 102 ? -15.892 -4.630 -17.611 1.00 69.31 102 ALA A N 1
ATOM 808 C CA . ALA A 1 102 ? -16.114 -4.028 -18.928 1.00 69.31 102 ALA A CA 1
ATOM 809 C C . ALA A 1 102 ? -17.594 -3.709 -19.233 1.00 69.31 102 ALA A C 1
ATOM 811 O O . ALA A 1 102 ? -17.901 -3.351 -20.368 1.00 69.31 102 ALA A O 1
ATOM 812 N N . ALA A 1 103 ? -18.489 -3.864 -18.251 1.00 50.94 103 ALA A N 1
ATOM 813 C CA . ALA A 1 103 ? -19.915 -3.535 -18.342 1.00 50.94 103 ALA A CA 1
ATOM 814 C C . ALA A 1 103 ? -20.209 -2.232 -17.592 1.00 50.94 103 ALA A C 1
ATOM 816 O O . ALA A 1 103 ? -21.012 -1.433 -18.117 1.00 50.94 103 ALA A O 1
#

Radius of gyration: 18.96 Å; chains: 1; bounding box: 60×36×43 Å

Sequence (103 aa):
MAPSNRTSSILAANQAWADLAMLALNLVAWLQLAVPPSGHEASCWDLKRWRYRLFSTAGKIVSGGRQRRLLIHESAPEAQLLFLLQQSIGLLFHRWRHGELAA

pLDDT: mean 86.53, std 9.15, range [48.84, 97.69]

Secondary structure (DSSP, 8-state):
----HHHHHHHHHHHHHHHHHHHHHHHHHHHHHHSSPTT-GGGGS-HHHHHHHHHHTGGGEEE-SS-EEE-S-TTSTTHHHHHHHHHHHHHHHHHHHTTTT--

Foldseek 3Di:
DDPDPVVVVVVVVVVVVVVVVVVVLVVQLVCQVPQDPPPQPSVVDDSVVSVCLVVVQVVQWDDDPVDIDGNDDPPDSCNVVVVSVVVVVVVVVVCVVVVNPVD